Protein AF-A0A496VKU7-F1 (afdb_monomer_lite)

pLDDT: mean 84.42, std 7.82, range [59.12,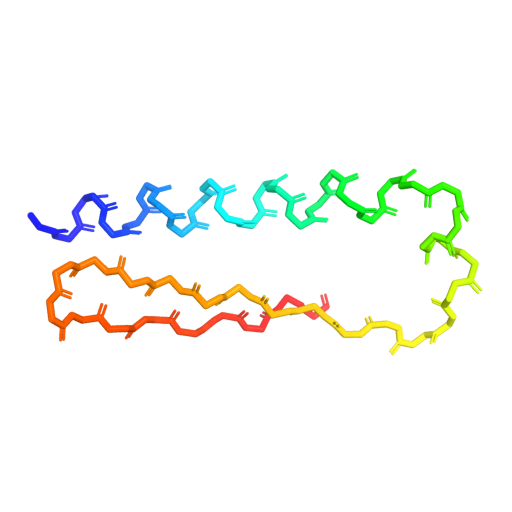 93.56]

Foldseek 3Di:
DVVVQVVQVVVQVVVVVVVCPDPVNVPDPPDKDWRWDDDPPDIDIDTDD

Radius of gyration: 12.43 Å; chains: 1; bounding box: 30×16×30 Å

Sequence (49 aa):
QRSRLNEKRKEAINQIERYKQFPEIQQLENLKSWAIVFVGGKAEVVEEV

Structure (mmCIF, N/CA/C/O backbone):
data_AF-A0A496VKU7-F1
#
_entry.id   AF-A0A496VKU7-F1
#
loop_
_atom_site.group_PDB
_atom_site.id
_atom_site.type_symbol
_atom_site.label_atom_id
_atom_site.label_alt_id
_atom_site.label_comp_id
_atom_site.label_asym_id
_atom_site.label_entity_id
_atom_site.label_seq_id
_atom_site.pdbx_PDB_ins_code
_atom_site.Cartn_x
_atom_site.Cartn_y
_atom_site.Cartn_z
_atom_site.occupancy
_atom_site.B_iso_or_equiv
_atom_site.auth_seq_id
_atom_site.auth_comp_id
_atom_site.auth_asym_id
_atom_site.auth_atom_id
_atom_site.pdbx_PDB_model_num
ATOM 1 N N . GLN A 1 1 ? 18.217 0.578 -13.037 1.00 60.03 1 GLN A N 1
ATOM 2 C CA . GLN A 1 1 ? 16.797 0.150 -13.118 1.00 60.03 1 GLN A CA 1
ATOM 3 C C . GLN A 1 1 ? 16.278 -0.445 -11.803 1.00 60.03 1 GLN A C 1
ATOM 5 O O . GLN A 1 1 ? 15.261 0.046 -11.340 1.00 60.03 1 GLN A O 1
ATOM 10 N N . ARG A 1 2 ? 16.952 -1.426 -11.165 1.00 62.28 2 ARG A N 1
ATOM 11 C CA . ARG A 1 2 ? 16.543 -1.965 -9.840 1.00 62.28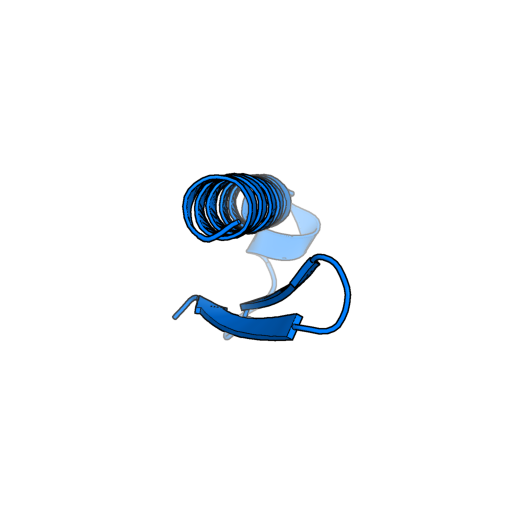 2 ARG A CA 1
ATOM 12 C C . ARG A 1 2 ? 16.486 -0.914 -8.716 1.00 62.28 2 ARG A C 1
ATOM 14 O O . ARG A 1 2 ? 15.538 -0.923 -7.948 1.00 62.28 2 ARG A O 1
ATOM 21 N N . SER A 1 3 ? 17.442 0.019 -8.663 1.00 74.94 3 SER A N 1
ATOM 22 C CA . SER A 1 3 ? 17.454 1.110 -7.669 1.00 74.94 3 SER A CA 1
ATOM 23 C C . SER A 1 3 ? 16.196 1.985 -7.733 1.00 74.94 3 SER A C 1
ATOM 25 O O . SER A 1 3 ? 15.519 2.166 -6.730 1.00 74.94 3 SER A O 1
ATOM 27 N N . ARG A 1 4 ? 15.818 2.423 -8.940 1.00 79.12 4 ARG A N 1
ATOM 28 C CA . ARG A 1 4 ? 14.639 3.272 -9.180 1.00 79.12 4 ARG A CA 1
ATOM 29 C C . ARG A 1 4 ? 13.313 2.579 -8.849 1.00 79.12 4 ARG A C 1
ATOM 31 O O . ARG A 1 4 ? 12.383 3.239 -8.402 1.00 79.12 4 ARG A O 1
ATOM 38 N N . LEU A 1 5 ? 13.213 1.267 -9.078 1.00 79.38 5 LEU A N 1
ATOM 39 C CA . LEU A 1 5 ? 12.027 0.490 -8.698 1.00 79.38 5 LEU A CA 1
ATOM 40 C C . LEU A 1 5 ? 11.888 0.420 -7.172 1.00 79.38 5 LEU A C 1
ATOM 42 O O . LEU A 1 5 ? 10.818 0.712 -6.650 1.00 79.38 5 LEU A O 1
ATOM 46 N N . ASN A 1 6 ? 12.986 0.146 -6.465 1.00 83.56 6 ASN A N 1
ATOM 47 C CA . ASN A 1 6 ? 13.001 0.109 -5.001 1.00 83.56 6 ASN A CA 1
ATOM 48 C C . ASN A 1 6 ? 12.677 1.475 -4.376 1.00 83.56 6 ASN A C 1
ATOM 50 O O . ASN A 1 6 ? 11.937 1.544 -3.397 1.00 83.56 6 ASN A O 1
ATOM 54 N N . GLU A 1 7 ? 13.194 2.565 -4.947 1.00 87.19 7 GLU A N 1
ATOM 55 C CA . GLU A 1 7 ? 12.851 3.930 -4.526 1.00 87.19 7 GLU A CA 1
ATOM 56 C C . GLU A 1 7 ? 11.354 4.202 -4.697 1.00 87.19 7 GLU A C 1
ATOM 58 O O . GLU A 1 7 ? 10.694 4.625 -3.750 1.00 87.19 7 G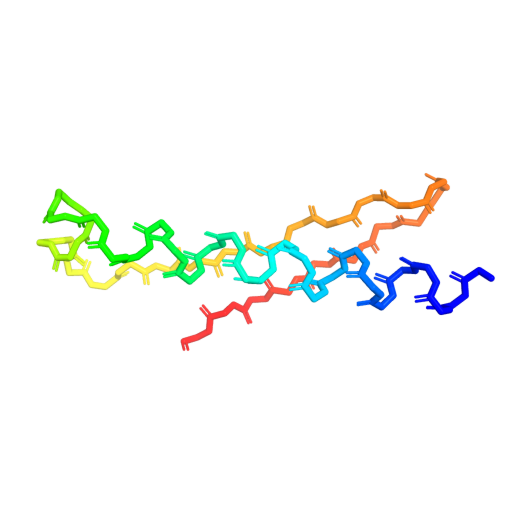LU A O 1
ATOM 63 N N . LYS A 1 8 ? 10.787 3.874 -5.867 1.00 87.44 8 LYS A N 1
ATOM 64 C CA . LYS A 1 8 ? 9.354 4.067 -6.137 1.00 87.44 8 LYS A CA 1
ATOM 65 C C . LYS A 1 8 ? 8.464 3.188 -5.264 1.00 87.44 8 LYS A C 1
ATOM 67 O O . LYS A 1 8 ? 7.422 3.650 -4.809 1.00 87.44 8 LYS A O 1
ATOM 72 N N . ARG A 1 9 ? 8.903 1.968 -4.956 1.00 85.62 9 ARG A N 1
ATOM 73 C CA . ARG A 1 9 ? 8.263 1.098 -3.964 1.00 85.62 9 ARG A CA 1
ATOM 74 C C . ARG A 1 9 ? 8.233 1.752 -2.585 1.00 85.62 9 ARG A C 1
ATOM 76 O O . ARG A 1 9 ? 7.173 1.819 -1.972 1.00 85.62 9 ARG A O 1
ATOM 83 N N . LYS A 1 10 ? 9.369 2.268 -2.110 1.00 88.88 10 LYS A N 1
ATOM 84 C CA . LYS A 1 10 ? 9.457 2.940 -0.805 1.00 88.88 10 LYS A CA 1
ATOM 85 C C . LYS A 1 10 ? 8.581 4.194 -0.748 1.00 88.88 10 LYS A C 1
ATOM 87 O O . LYS A 1 10 ? 7.912 4.426 0.252 1.00 88.88 10 LYS A O 1
ATOM 92 N N . GLU A 1 11 ? 8.555 4.986 -1.819 1.00 90.19 11 GLU A N 1
ATOM 93 C CA . GLU A 1 11 ? 7.672 6.151 -1.930 1.00 90.19 11 GLU A CA 1
ATOM 94 C C . GLU A 1 11 ? 6.188 5.767 -1.848 1.00 90.19 11 GLU A C 1
ATOM 96 O O . GLU A 1 11 ? 5.443 6.412 -1.110 1.00 90.19 11 GLU A O 1
ATOM 101 N N . ALA A 1 12 ? 5.769 4.719 -2.564 1.00 88.94 12 ALA A N 1
ATOM 102 C CA . ALA A 1 12 ? 4.386 4.249 -2.569 1.00 88.94 12 ALA A CA 1
ATOM 103 C C . ALA A 1 12 ? 3.949 3.728 -1.190 1.00 88.94 12 ALA A C 1
ATOM 105 O O . ALA A 1 12 ? 2.890 4.110 -0.699 1.00 88.94 12 ALA A O 1
ATOM 106 N N . ILE A 1 13 ? 4.795 2.935 -0.522 1.00 90.12 13 ILE A N 1
ATOM 107 C CA . ILE A 1 13 ? 4.533 2.460 0.848 1.00 90.12 13 ILE A CA 1
ATOM 108 C C . ILE A 1 13 ? 4.413 3.649 1.812 1.00 90.12 13 ILE A C 1
ATOM 110 O O . ILE A 1 13 ? 3.439 3.754 2.548 1.00 90.12 13 ILE A O 1
ATOM 114 N N . ASN A 1 14 ? 5.333 4.617 1.748 1.00 91.94 14 ASN A N 1
ATOM 115 C CA . ASN A 1 14 ? 5.262 5.818 2.588 1.00 91.94 14 ASN A CA 1
ATOM 116 C C . ASN A 1 14 ? 4.005 6.667 2.323 1.00 91.94 14 ASN A C 1
ATOM 118 O O . ASN A 1 14 ? 3.545 7.391 3.205 1.00 91.94 14 ASN A O 1
ATOM 122 N N . GLN A 1 15 ? 3.466 6.654 1.101 1.00 90.94 15 GLN A N 1
ATOM 123 C CA . GLN A 1 15 ? 2.1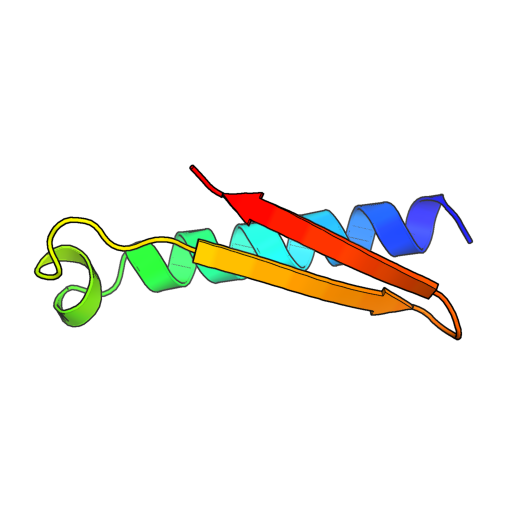89 7.305 0.809 1.00 90.94 15 GLN A CA 1
ATOM 124 C C . GLN A 1 15 ? 1.034 6.579 1.491 1.00 90.94 15 GLN A C 1
ATOM 126 O O . GLN A 1 15 ? 0.247 7.240 2.162 1.00 90.94 15 GLN A O 1
ATOM 131 N N . ILE A 1 16 ? 0.971 5.252 1.373 1.00 90.62 16 ILE A N 1
ATOM 132 C CA . ILE A 1 16 ? -0.039 4.421 2.041 1.00 90.62 16 ILE A CA 1
ATOM 133 C C . ILE A 1 16 ? -0.019 4.655 3.554 1.00 90.62 16 ILE A C 1
ATOM 135 O O . ILE A 1 16 ? -1.065 4.924 4.135 1.00 90.62 16 ILE A O 1
ATOM 139 N N . GLU A 1 17 ? 1.161 4.653 4.174 1.00 89.88 17 GLU A N 1
ATOM 140 C CA . GLU A 1 17 ? 1.297 4.892 5.615 1.00 89.88 17 GLU A CA 1
ATOM 141 C C . GLU A 1 17 ? 0.745 6.250 6.043 1.00 89.88 17 GLU A C 1
ATOM 143 O O . GLU A 1 17 ? 0.083 6.353 7.072 1.00 89.88 17 GLU A O 1
ATOM 148 N N . ARG A 1 18 ? 0.938 7.294 5.229 1.00 91.62 18 ARG A N 1
ATOM 149 C CA . ARG A 1 18 ? 0.318 8.602 5.479 1.00 91.62 18 ARG A CA 1
ATOM 150 C C . ARG A 1 18 ? -1.196 8.563 5.309 1.00 91.62 18 ARG A C 1
ATOM 152 O O . ARG A 1 18 ? -1.889 9.192 6.100 1.00 91.62 18 ARG A O 1
ATOM 159 N N . TYR A 1 19 ? -1.710 7.822 4.326 1.00 89.88 19 TYR A N 1
ATOM 160 C CA . TYR A 1 19 ? -3.154 7.674 4.138 1.00 89.88 19 TYR A CA 1
ATOM 161 C C . TYR A 1 19 ? -3.828 6.963 5.316 1.00 89.88 19 TYR A C 1
ATOM 163 O O . TYR A 1 19 ? -4.908 7.365 5.741 1.00 89.88 19 TYR A O 1
ATOM 171 N N . LYS A 1 20 ? -3.165 5.967 5.908 1.00 88.06 20 LYS A N 1
ATOM 172 C CA . LYS A 1 20 ? -3.650 5.297 7.122 1.00 88.06 20 LYS A CA 1
ATOM 173 C C . LYS A 1 20 ? -3.732 6.227 8.342 1.00 88.06 20 LYS A C 1
ATOM 175 O O . LYS A 1 20 ? -4.409 5.884 9.302 1.00 88.06 20 LYS A O 1
ATOM 180 N N . GLN A 1 21 ? -3.074 7.392 8.332 1.00 90.56 21 GLN A N 1
ATOM 181 C CA . GLN A 1 21 ? -3.178 8.371 9.425 1.00 90.56 21 GLN A CA 1
ATOM 182 C C . GLN A 1 21 ? -4.432 9.254 9.340 1.00 90.56 21 GLN A C 1
ATOM 184 O O . GLN A 1 21 ? -4.710 9.984 10.290 1.00 90.56 21 GLN A O 1
ATOM 189 N N . PHE A 1 22 ? -5.184 9.234 8.232 1.00 93.56 22 PHE A N 1
ATOM 190 C CA . PHE A 1 22 ? -6.413 10.025 8.141 1.00 93.56 22 PHE A CA 1
ATOM 191 C C . PHE A 1 22 ? -7.490 9.457 9.080 1.00 93.56 22 PHE A C 1
ATOM 193 O O . PHE A 1 22 ? -7.720 8.243 9.063 1.00 93.56 22 PHE A O 1
ATOM 200 N N . PRO A 1 23 ? -8.190 10.304 9.862 1.00 91.06 23 PRO A N 1
ATOM 201 C CA . PRO A 1 23 ? -9.203 9.845 10.813 1.00 91.06 23 PRO A CA 1
ATOM 202 C C . PRO A 1 23 ? -10.309 8.999 10.177 1.00 91.06 23 PRO A C 1
ATOM 204 O O . PRO A 1 23 ? -10.782 8.055 10.802 1.00 91.06 23 PRO A O 1
ATOM 207 N N . GLU A 1 24 ? -10.699 9.298 8.933 1.00 92.62 24 GLU A N 1
ATOM 208 C CA . GLU A 1 24 ? -11.724 8.524 8.218 1.00 92.62 24 GLU A CA 1
ATOM 209 C C . GLU A 1 24 ? -11.265 7.096 7.890 1.00 92.62 24 GLU A C 1
ATOM 211 O O . GLU A 1 24 ? -12.080 6.181 7.828 1.00 92.62 24 GLU A O 1
ATOM 216 N N . ILE A 1 25 ? -9.960 6.898 7.687 1.00 88.88 25 ILE A N 1
ATOM 217 C CA . ILE A 1 25 ? -9.368 5.603 7.336 1.00 88.88 25 ILE A CA 1
ATOM 218 C C . ILE A 1 25 ? -9.080 4.780 8.593 1.00 88.88 25 ILE A C 1
ATOM 220 O O . ILE A 1 25 ? -9.289 3.571 8.585 1.00 88.88 25 ILE A O 1
ATOM 224 N N . GLN A 1 26 ? -8.666 5.420 9.691 1.00 87.56 26 GLN A N 1
ATOM 225 C CA . GLN A 1 26 ? -8.414 4.745 10.973 1.00 87.56 26 GLN A CA 1
ATOM 226 C C . GLN A 1 26 ? -9.659 4.076 11.567 1.00 87.56 26 GLN A C 1
ATOM 228 O O . GLN A 1 26 ? -9.539 3.126 12.334 1.00 87.56 26 GLN A O 1
ATOM 233 N N . GLN A 1 27 ? -10.850 4.565 11.218 1.00 90.50 27 GLN A N 1
ATOM 234 C CA . GLN A 1 27 ? -12.125 3.992 11.657 1.00 90.50 27 GLN A CA 1
ATOM 235 C C . GLN A 1 27 ? -12.510 2.719 10.886 1.00 90.50 27 GLN A C 1
ATOM 237 O O . GLN A 1 27 ? -13.464 2.043 11.266 1.00 90.50 27 GLN A O 1
ATOM 242 N N . LEU A 1 28 ? -11.804 2.391 9.798 1.00 88.56 28 LEU A N 1
ATOM 243 C CA . LEU A 1 28 ? -12.0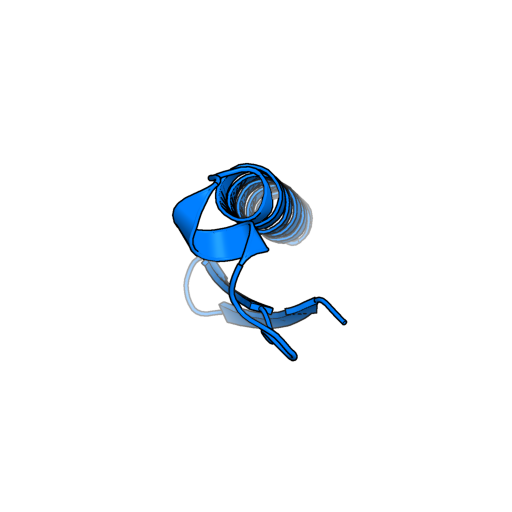93 1.219 8.980 1.00 88.56 28 LEU A CA 1
ATOM 244 C C . LEU A 1 28 ? -11.415 -0.019 9.571 1.00 88.56 28 LEU A C 1
ATOM 246 O O . LEU A 1 28 ? -10.196 -0.184 9.505 1.00 88.56 28 LEU A O 1
ATOM 250 N N . GLU A 1 29 ? -12.220 -0.922 10.120 1.00 84.62 29 GLU A N 1
ATOM 251 C CA . GLU A 1 29 ? -11.734 -2.208 10.612 1.00 84.62 29 GLU A CA 1
ATOM 252 C C . GLU A 1 29 ? -11.295 -3.124 9.457 1.00 84.62 29 GLU A C 1
ATOM 254 O O . GLU A 1 29 ? -11.928 -3.175 8.401 1.00 84.62 29 GLU A O 1
ATOM 259 N N . ASN A 1 30 ? -10.231 -3.904 9.681 1.00 87.06 30 ASN A N 1
ATOM 260 C CA . ASN A 1 30 ? -9.713 -4.915 8.744 1.00 87.06 30 ASN A CA 1
ATOM 261 C C . ASN A 1 30 ? -9.283 -4.370 7.367 1.00 87.06 30 ASN A C 1
ATOM 263 O O . ASN A 1 30 ? -9.345 -5.081 6.359 1.00 87.06 30 ASN A O 1
ATOM 267 N N . LEU A 1 31 ? -8.837 -3.114 7.310 1.00 84.81 31 LEU A N 1
ATOM 268 C CA . LEU A 1 31 ? -8.336 -2.506 6.084 1.00 84.81 31 LEU A CA 1
ATOM 269 C C . LEU A 1 31 ? -7.065 -3.221 5.595 1.00 84.81 31 LEU A C 1
ATOM 271 O O . LEU A 1 31 ? -6.061 -3.270 6.300 1.00 84.81 31 LEU A O 1
ATOM 275 N N . LYS A 1 32 ? -7.083 -3.708 4.352 1.00 87.12 32 LYS A N 1
ATOM 276 C CA . LYS A 1 32 ? -5.881 -4.176 3.647 1.00 87.12 32 LYS A CA 1
ATOM 277 C C . LYS A 1 32 ? -5.362 -3.092 2.720 1.00 87.12 32 LYS A C 1
ATOM 279 O O . LYS A 1 32 ? -6.149 -2.411 2.065 1.00 87.12 32 LYS A O 1
ATOM 284 N N . SER A 1 33 ? -4.044 -2.948 2.638 1.00 85.88 33 SER A N 1
ATOM 285 C CA . SER A 1 33 ? -3.405 -1.957 1.772 1.00 85.88 33 SER A CA 1
ATOM 286 C C . SER A 1 33 ? -2.470 -2.624 0.773 1.00 85.88 33 SER A C 1
ATOM 288 O O . SER A 1 33 ? -1.679 -3.495 1.126 1.00 85.88 33 SER A O 1
ATOM 290 N N . TRP A 1 34 ? -2.528 -2.188 -0.484 1.00 88.62 34 TRP A N 1
ATOM 291 C CA . TRP A 1 34 ? -1.663 -2.696 -1.547 1.00 88.62 34 TRP A CA 1
ATOM 292 C C . TRP A 1 34 ? -0.938 -1.547 -2.243 1.00 88.62 34 TRP A C 1
ATOM 294 O O . TRP A 1 34 ? -1.558 -0.566 -2.654 1.00 8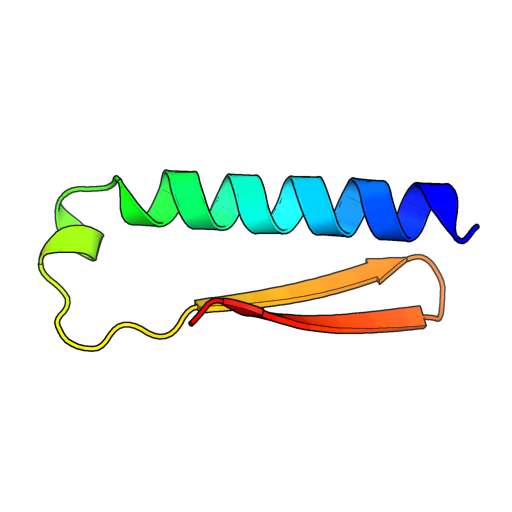8.62 34 TRP A O 1
ATOM 304 N N . ALA A 1 35 ? 0.376 -1.685 -2.420 1.00 86.62 35 ALA A N 1
ATOM 305 C CA . ALA A 1 35 ? 1.169 -0.814 -3.277 1.00 86.62 35 ALA A CA 1
ATOM 306 C C . ALA A 1 35 ? 1.411 -1.510 -4.619 1.00 86.62 35 ALA A C 1
ATOM 308 O O . ALA A 1 35 ? 2.063 -2.553 -4.673 1.00 86.62 35 ALA A O 1
ATOM 309 N N . ILE A 1 36 ? 0.917 -0.917 -5.705 1.00 87.12 36 ILE A N 1
ATOM 310 C CA . ILE A 1 36 ? 1.167 -1.387 -7.071 1.00 87.12 36 ILE A CA 1
ATOM 311 C C . ILE A 1 36 ? 2.044 -0.349 -7.763 1.00 87.12 36 ILE A C 1
ATOM 313 O O . ILE A 1 36 ? 1.625 0.790 -7.971 1.00 87.12 36 ILE A O 1
ATOM 317 N N . VAL A 1 37 ? 3.272 -0.727 -8.111 1.00 85.31 37 VAL A N 1
ATOM 318 C CA . VAL A 1 37 ? 4.257 0.189 -8.693 1.00 85.31 37 VAL A CA 1
ATOM 319 C C . VAL A 1 37 ? 4.646 -0.273 -10.089 1.00 85.31 37 VAL A C 1
ATOM 321 O O . VAL A 1 37 ? 5.086 -1.404 -10.285 1.00 85.31 37 VAL A O 1
ATOM 324 N N . PHE A 1 38 ? 4.538 0.640 -11.054 1.00 84.00 38 PHE A N 1
ATOM 325 C CA . PHE A 1 38 ? 4.962 0.434 -12.436 1.00 84.00 38 PHE A CA 1
ATOM 326 C C . PHE A 1 38 ? 6.200 1.284 -12.734 1.00 84.00 38 PHE A C 1
ATOM 328 O O . PHE A 1 38 ? 6.174 2.508 -12.596 1.00 84.00 38 PHE A O 1
ATOM 335 N N . VAL A 1 39 ? 7.295 0.653 -13.166 1.00 80.88 39 VAL A N 1
ATOM 336 C CA . VAL A 1 39 ? 8.504 1.359 -13.624 1.00 80.88 39 VAL A CA 1
ATOM 337 C C . VAL A 1 39 ? 8.931 0.800 -14.976 1.00 80.88 39 VAL A C 1
ATOM 339 O O . VAL A 1 39 ? 9.493 -0.293 -15.073 1.00 80.88 39 VAL A O 1
ATOM 342 N N . GLY A 1 40 ? 8.675 1.566 -16.039 1.00 83.56 40 GLY A N 1
ATOM 343 C CA . GLY A 1 40 ? 8.839 1.086 -17.412 1.00 83.56 40 GLY A CA 1
ATOM 344 C C . GLY A 1 40 ? 7.860 -0.056 -17.703 1.00 83.56 40 GLY A C 1
ATOM 345 O O . GLY A 1 40 ? 6.674 0.081 -17.439 1.00 83.56 40 GLY A O 1
ATOM 346 N N . GLY A 1 41 ? 8.358 -1.188 -18.208 1.00 82.38 41 GLY A N 1
ATOM 347 C CA . GLY A 1 41 ? 7.553 -2.389 -18.486 1.00 82.38 41 GLY A CA 1
ATOM 348 C C . GLY A 1 41 ? 7.460 -3.398 -17.334 1.00 82.38 41 GLY A C 1
ATOM 349 O O . GLY A 1 41 ? 7.112 -4.549 -17.574 1.00 82.38 41 GLY A O 1
ATOM 350 N N . LYS A 1 42 ? 7.843 -3.023 -16.108 1.00 79.44 42 LYS A N 1
ATOM 351 C CA . LYS A 1 42 ? 7.824 -3.915 -14.937 1.00 79.44 42 LYS A CA 1
ATOM 352 C C . LYS A 1 42 ? 6.802 -3.431 -13.917 1.00 79.44 42 LYS A C 1
ATOM 354 O O . LYS A 1 42 ? 6.771 -2.238 -13.616 1.00 79.44 42 LYS A O 1
ATOM 359 N N . ALA A 1 43 ? 6.024 -4.367 -13.382 1.00 82.56 43 ALA A N 1
ATOM 360 C CA . ALA A 1 43 ? 5.087 -4.151 -12.288 1.00 82.56 43 ALA A CA 1
ATOM 361 C C . ALA A 1 43 ? 5.558 -4.909 -11.040 1.00 82.56 43 ALA A C 1
ATOM 363 O O . ALA A 1 43 ? 6.020 -6.046 -11.147 1.00 82.56 43 ALA A O 1
ATOM 364 N N . GLU A 1 44 ? 5.435 -4.283 -9.875 1.00 81.44 44 GLU A N 1
ATOM 365 C CA . GLU A 1 44 ? 5.664 -4.907 -8.573 1.00 81.44 44 GLU A CA 1
ATOM 366 C C . GLU A 1 44 ? 4.459 -4.623 -7.675 1.00 81.44 44 GLU A C 1
ATOM 368 O O . GLU A 1 44 ? 4.014 -3.478 -7.569 1.00 81.44 44 GLU A O 1
ATOM 373 N N . VAL A 1 45 ? 3.917 -5.679 -7.068 1.00 82.12 45 VAL A N 1
ATOM 374 C CA . VAL A 1 45 ? 2.781 -5.610 -6.145 1.00 82.12 45 VAL A CA 1
ATOM 375 C C . VAL A 1 45 ? 3.285 -5.973 -4.760 1.00 82.12 45 VAL A C 1
ATOM 377 O O . VAL A 1 45 ? 3.956 -6.990 -4.589 1.00 82.12 45 VAL A O 1
ATOM 380 N N . VAL A 1 46 ? 2.972 -5.133 -3.781 1.00 82.38 46 VAL A N 1
ATOM 381 C CA . VAL A 1 46 ? 3.356 -5.327 -2.386 1.00 82.38 46 VAL A CA 1
ATOM 382 C C . VAL A 1 46 ? 2.101 -5.232 -1.542 1.00 82.38 46 VAL A C 1
ATOM 384 O O . VAL A 1 46 ? 1.432 -4.199 -1.548 1.00 82.38 46 VAL A O 1
ATOM 387 N N . GLU A 1 47 ? 1.792 -6.312 -0.832 1.00 80.38 47 GLU A N 1
ATOM 388 C CA . GLU A 1 47 ? 0.791 -6.281 0.226 1.00 80.38 47 GLU A CA 1
ATOM 389 C C . GLU A 1 47 ? 1.429 -5.748 1.505 1.00 80.38 47 GLU A C 1
ATOM 391 O O . GLU A 1 47 ? 2.486 -6.214 1.930 1.00 80.38 47 GLU A O 1
ATOM 396 N N . GLU A 1 48 ? 0.803 -4.717 2.056 1.00 67.31 48 GLU A N 1
ATOM 397 C CA . GLU A 1 48 ? 1.122 -4.138 3.352 1.00 67.31 48 GLU A CA 1
ATOM 398 C C . GLU A 1 48 ? 0.117 -4.751 4.339 1.00 67.31 48 GLU A C 1
ATOM 400 O O . GLU A 1 48 ? -1.087 -4.489 4.227 1.00 67.31 48 GLU A O 1
ATOM 405 N N . VAL A 1 49 ? 0.619 -5.668 5.181 1.00 59.12 49 VAL A N 1
ATOM 406 C CA . VAL A 1 49 ? -0.150 -6.476 6.150 1.00 59.12 49 VAL A CA 1
ATOM 407 C C . VAL A 1 49 ? -0.359 -5.695 7.435 1.00 59.12 49 VAL A C 1
ATOM 409 O O . VAL A 1 49 ? 0.654 -5.199 7.973 1.00 59.12 49 VAL A O 1
#

Secondary structure (DSSP, 8-state):
-HHHHHHHHHHHHHHHHHHTTSHHHHT-TT--EEEEEEETTEEEEEEE-